Protein AF-A0A257LE49-F1 (afdb_monomer_lite)

Radius of gyration: 15.92 Å; chains: 1; bounding box: 38×37×48 Å

Secondary structure (DSSP, 8-state):
-HHHHHHTT--SSSGGGSSSSS---HHHHHHHHHTT--HHHHHHHHHS--TTTHHHHS----SS---GGGSHHHHHHHHHHHHHH----TTTTTSS-SSSS--HHHHHHHHTTS-SS--EEEETTEEEEEEPPP--S-GGG----TTS-HHHHHHHHHHHHHSTT-THHHHHHHHHHHHHH-

pLDDT: mean 92.93, std 8.19, range [61.59, 98.62]

Structure (mmCIF, N/CA/C/O backbone):
data_AF-A0A257LE49-F1
#
_entry.id   AF-A0A257LE49-F1
#
loop_
_atom_site.group_PDB
_atom_site.id
_atom_site.type_symbol
_atom_site.label_atom_id
_atom_site.label_alt_id
_atom_site.label_comp_id
_atom_site.label_asym_id
_atom_site.label_entity_id
_atom_site.label_seq_id
_atom_site.pdbx_PDB_ins_code
_atom_site.Cartn_x
_atom_site.Cartn_y
_atom_site.Cartn_z
_atom_site.occupancy
_atom_site.B_iso_or_equiv
_atom_site.auth_seq_id
_atom_site.auth_comp_id
_atom_site.auth_asym_id
_atom_site.auth_atom_id
_atom_site.pdbx_PDB_model_num
ATOM 1 N N . MET A 1 1 ? 8.170 7.136 -17.917 1.00 84.56 1 MET A N 1
ATOM 2 C CA . MET A 1 1 ? 8.178 7.636 -16.523 1.00 84.56 1 MET A CA 1
ATOM 3 C C . MET A 1 1 ? 6.808 8.130 -16.068 1.00 84.56 1 MET A C 1
ATOM 5 O O . MET A 1 1 ? 6.317 7.589 -15.090 1.00 84.56 1 MET A O 1
ATOM 9 N N . THR A 1 2 ? 6.164 9.077 -16.765 1.00 87.75 2 THR A N 1
ATOM 10 C CA . THR A 1 2 ? 4.934 9.767 -16.308 1.00 87.75 2 THR A CA 1
ATOM 11 C C . THR A 1 2 ? 3.814 8.842 -15.824 1.00 87.75 2 THR A C 1
ATOM 13 O O . THR A 1 2 ? 3.347 9.015 -14.709 1.00 87.75 2 THR A O 1
ATOM 16 N N . PHE A 1 3 ? 3.464 7.796 -16.587 1.00 92.56 3 PHE A N 1
ATOM 17 C CA . PHE A 1 3 ? 2.429 6.827 -16.188 1.00 92.56 3 PHE A CA 1
ATOM 18 C C . PHE A 1 3 ? 2.658 6.241 -14.785 1.00 92.56 3 PHE A C 1
ATOM 20 O O . PHE A 1 3 ? 1.762 6.260 -13.946 1.00 92.56 3 PHE A O 1
ATOM 27 N N . TRP A 1 4 ? 3.869 5.745 -14.519 1.00 94.38 4 TRP A N 1
ATOM 28 C CA . TRP A 1 4 ? 4.210 5.170 -13.218 1.00 94.38 4 TRP A CA 1
ATOM 29 C C . TRP A 1 4 ? 4.337 6.233 -12.136 1.00 94.38 4 TRP A C 1
ATOM 31 O O . TRP A 1 4 ? 3.965 5.982 -10.997 1.00 94.38 4 TRP A O 1
ATOM 41 N N . ASN A 1 5 ? 4.828 7.420 -12.488 1.00 92.50 5 ASN A N 1
ATOM 42 C CA . ASN A 1 5 ? 4.948 8.525 -11.550 1.00 92.50 5 ASN A CA 1
ATOM 43 C C . ASN A 1 5 ? 3.578 8.924 -10.981 1.00 92.50 5 ASN A C 1
ATOM 45 O O . ASN A 1 5 ? 3.419 9.025 -9.766 1.00 92.50 5 ASN A O 1
ATOM 49 N N . ASP A 1 6 ? 2.582 9.054 -11.858 1.00 90.81 6 ASP A N 1
ATOM 50 C CA . ASP A 1 6 ? 1.208 9.389 -11.484 1.00 90.81 6 ASP A CA 1
ATOM 51 C C . ASP A 1 6 ? 0.553 8.239 -10.710 1.00 90.81 6 ASP A C 1
ATOM 53 O O . ASP A 1 6 ? -0.016 8.445 -9.636 1.00 90.81 6 ASP A O 1
ATOM 57 N N . LEU A 1 7 ? 0.678 7.006 -11.217 1.00 93.81 7 LEU A N 1
ATOM 58 C CA . LEU A 1 7 ? 0.061 5.827 -10.609 1.00 93.81 7 LEU A CA 1
ATOM 59 C C . LEU A 1 7 ? 0.598 5.549 -9.197 1.00 93.81 7 LEU A C 1
ATOM 61 O O . LEU A 1 7 ? -0.179 5.235 -8.299 1.00 93.81 7 LEU A O 1
ATOM 65 N N . LEU A 1 8 ? 1.908 5.699 -8.984 1.00 93.50 8 LEU A N 1
ATOM 66 C CA . LEU A 1 8 ? 2.554 5.519 -7.679 1.00 93.50 8 LEU A CA 1
ATOM 67 C C . LEU A 1 8 ? 2.448 6.764 -6.789 1.00 93.50 8 LEU A C 1
ATOM 69 O O . LEU A 1 8 ? 2.993 6.787 -5.683 1.00 93.50 8 LEU A O 1
ATOM 73 N N . ARG A 1 9 ? 1.743 7.806 -7.255 1.00 87.56 9 ARG A N 1
ATOM 74 C CA . ARG A 1 9 ? 1.583 9.091 -6.563 1.00 87.56 9 ARG A CA 1
ATOM 75 C C . ARG A 1 9 ? 2.941 9.687 -6.168 1.00 87.56 9 ARG A C 1
ATOM 77 O O . ARG A 1 9 ? 3.050 10.259 -5.083 1.00 87.56 9 ARG A O 1
ATOM 84 N N . ASN A 1 10 ? 3.969 9.474 -6.991 1.00 88.94 10 ASN A N 1
ATOM 85 C CA . ASN A 1 10 ? 5.344 9.899 -6.750 1.00 88.94 10 ASN A CA 1
ATOM 86 C C . ASN A 1 10 ? 5.495 11.379 -7.118 1.00 88.94 10 ASN A C 1
ATOM 88 O O . ASN A 1 10 ? 5.959 11.733 -8.201 1.00 88.94 10 ASN A O 1
ATOM 92 N N . ASP A 1 11 ? 5.046 12.249 -6.221 1.00 75.94 11 ASP A N 1
ATOM 93 C CA . ASP A 1 11 ? 5.275 13.685 -6.339 1.00 75.94 11 ASP A CA 1
ATOM 94 C C . ASP A 1 11 ? 6.699 14.041 -5.854 1.00 75.94 11 ASP A C 1
ATOM 96 O O . ASP A 1 11 ? 7.428 13.216 -5.295 1.00 75.94 11 ASP A O 1
ATOM 100 N N . TYR A 1 12 ? 7.113 15.278 -6.089 1.00 67.31 12 TYR A N 1
ATOM 101 C CA . TYR A 1 12 ? 8.380 15.853 -5.638 1.00 67.31 12 TYR A CA 1
ATOM 102 C C . TYR A 1 12 ? 8.171 17.105 -4.773 1.00 67.31 12 TYR A C 1
ATOM 104 O O . TYR A 1 12 ? 9.141 17.655 -4.252 1.00 67.31 12 TYR A O 1
ATOM 112 N N . LYS A 1 13 ? 6.921 17.562 -4.600 1.00 64.81 13 LYS A N 1
ATOM 113 C CA . LYS A 1 13 ? 6.558 18.635 -3.665 1.00 64.81 13 LYS A CA 1
ATOM 114 C C . LYS A 1 13 ? 5.239 18.326 -2.955 1.00 64.81 13 LYS A C 1
ATOM 116 O O . LYS A 1 13 ? 4.398 17.602 -3.469 1.00 64.81 13 LYS A O 1
ATOM 121 N N . GLY A 1 14 ? 5.025 18.933 -1.791 1.00 66.56 14 GLY A N 1
ATOM 122 C CA . GLY A 1 14 ? 3.765 18.834 -1.047 1.00 66.56 14 GLY A CA 1
ATOM 123 C C . GLY A 1 14 ? 3.976 18.535 0.431 1.00 66.56 14 GLY A C 1
ATOM 124 O O . GLY A 1 14 ? 5.099 18.315 0.877 1.00 66.56 14 GLY A O 1
ATOM 125 N N . THR A 1 15 ? 2.883 18.523 1.194 1.00 64.00 15 THR A N 1
ATOM 126 C CA . THR A 1 15 ? 2.909 18.379 2.660 1.00 64.00 15 THR A CA 1
ATOM 127 C C . THR A 1 15 ? 3.614 17.108 3.129 1.00 64.00 15 THR A C 1
ATOM 129 O O . THR A 1 15 ? 4.314 17.154 4.133 1.00 64.00 15 THR A O 1
ATOM 132 N N . GLY A 1 16 ? 3.516 16.018 2.361 1.00 61.59 16 GLY A N 1
ATOM 133 C CA . GLY A 1 16 ? 4.166 14.736 2.654 1.00 61.59 16 GLY A CA 1
ATOM 134 C C . GLY A 1 16 ? 5.690 14.703 2.596 1.00 61.59 16 GLY A C 1
ATOM 135 O O . GLY A 1 16 ? 6.267 13.713 3.019 1.00 61.59 16 GLY A O 1
ATOM 136 N N . TYR A 1 17 ? 6.338 15.743 2.066 1.00 64.62 17 TYR A N 1
ATOM 137 C CA . TYR A 1 17 ? 7.795 15.784 1.881 1.00 64.62 17 TYR A CA 1
ATOM 138 C C . TYR A 1 17 ? 8.490 16.727 2.877 1.00 64.62 17 TYR A C 1
ATOM 140 O O . TYR A 1 17 ? 9.711 16.849 2.865 1.00 64.62 17 TYR A O 1
ATOM 148 N N . ILE A 1 18 ? 7.719 17.415 3.729 1.00 62.34 18 ILE A N 1
ATOM 149 C CA . ILE A 1 18 ? 8.217 18.430 4.677 1.00 62.34 18 ILE A CA 1
ATOM 150 C C . ILE A 1 18 ? 8.690 17.787 5.988 1.00 62.34 18 ILE A C 1
ATOM 152 O O . ILE A 1 18 ? 9.554 18.321 6.678 1.00 62.34 18 ILE A O 1
ATOM 156 N N . ASP A 1 19 ? 8.097 16.655 6.350 1.00 66.38 19 ASP A N 1
ATOM 157 C CA . ASP A 1 19 ? 8.322 15.921 7.599 1.00 66.38 19 ASP A CA 1
ATOM 158 C C . ASP A 1 19 ? 9.365 14.794 7.463 1.00 66.38 19 ASP A C 1
ATOM 160 O O . ASP A 1 19 ? 9.737 14.180 8.459 1.00 66.38 19 ASP A O 1
ATOM 164 N N . GLY A 1 20 ? 9.846 14.524 6.243 1.00 66.38 20 GLY A N 1
ATOM 165 C CA . GLY A 1 20 ? 10.741 13.403 5.943 1.00 66.38 20 GLY A CA 1
ATOM 166 C C . GLY A 1 20 ? 10.062 12.026 5.945 1.00 66.38 20 GLY A C 1
ATOM 167 O O . GLY A 1 20 ? 10.752 11.024 5.762 1.00 66.38 20 GLY A O 1
ATOM 168 N N . GLY A 1 21 ? 8.737 11.969 6.124 1.00 67.44 21 GLY A N 1
ATOM 169 C CA . GLY A 1 21 ? 7.940 10.746 6.124 1.00 67.44 21 GLY A CA 1
ATOM 170 C C . GLY A 1 21 ? 7.819 10.136 4.734 1.00 67.44 21 GLY A C 1
ATOM 171 O O . GLY A 1 21 ? 8.131 8.959 4.541 1.00 67.44 21 GLY A O 1
ATOM 172 N N . ARG A 1 22 ? 7.446 10.948 3.736 1.00 76.94 22 ARG A N 1
ATOM 173 C CA . ARG A 1 22 ? 7.422 10.521 2.335 1.00 76.94 22 ARG A CA 1
ATOM 174 C C . ARG A 1 22 ? 8.648 11.030 1.587 1.00 76.94 22 ARG A C 1
ATOM 176 O O . ARG A 1 22 ? 8.989 12.209 1.638 1.00 76.94 22 ARG A O 1
ATOM 183 N N . LYS A 1 23 ? 9.291 10.131 0.842 1.00 84.56 23 LYS A N 1
ATOM 184 C CA . LYS A 1 23 ? 10.449 10.432 -0.011 1.00 84.56 23 LYS A CA 1
ATOM 185 C C . LYS A 1 23 ? 10.105 10.188 -1.479 1.00 84.56 23 LYS A C 1
ATOM 187 O O . LYS A 1 23 ? 9.332 9.276 -1.771 1.00 84.56 23 LYS A O 1
ATOM 192 N N . PRO A 1 24 ? 10.647 10.974 -2.420 1.00 89.19 24 PRO A N 1
ATOM 193 C CA . PRO A 1 24 ? 10.476 10.671 -3.831 1.00 89.19 24 PRO A CA 1
ATOM 194 C C . PRO A 1 24 ? 11.209 9.367 -4.162 1.00 89.19 24 PRO A C 1
ATOM 196 O O . PRO A 1 24 ? 12.370 9.191 -3.803 1.00 89.19 24 PRO A O 1
ATOM 199 N N . ILE A 1 25 ? 10.549 8.476 -4.897 1.00 92.69 25 ILE A N 1
ATOM 200 C CA . ILE A 1 25 ? 11.126 7.214 -5.386 1.00 92.69 25 ILE A CA 1
ATOM 201 C C . ILE A 1 25 ? 11.649 7.350 -6.822 1.00 92.69 25 ILE A C 1
ATOM 203 O O . ILE A 1 25 ? 11.849 6.357 -7.513 1.00 92.69 25 ILE A O 1
ATOM 207 N N . THR A 1 26 ? 11.847 8.578 -7.313 1.00 94.00 26 THR A N 1
ATOM 208 C CA . THR A 1 26 ? 12.159 8.866 -8.724 1.00 94.00 26 THR A CA 1
ATOM 209 C C . THR A 1 26 ? 13.422 8.157 -9.207 1.00 94.00 26 THR A C 1
ATOM 211 O O . THR A 1 26 ? 13.406 7.570 -10.288 1.00 94.00 26 THR A O 1
ATOM 214 N N . SER A 1 27 ? 14.496 8.170 -8.410 1.00 94.38 27 SER A N 1
ATOM 215 C CA . SER A 1 27 ? 15.760 7.506 -8.761 1.00 94.38 27 SER A CA 1
ATOM 216 C C . SER A 1 27 ? 15.603 5.988 -8.840 1.00 94.38 27 SER A C 1
ATOM 218 O O . SER A 1 27 ? 16.073 5.366 -9.798 1.00 94.38 27 SER A O 1
ATOM 220 N N . TRP A 1 28 ? 14.886 5.400 -7.876 1.00 96.19 28 TRP A N 1
ATOM 221 C CA . TRP A 1 28 ? 14.546 3.979 -7.889 1.00 96.19 28 TRP A CA 1
ATOM 222 C C . TRP A 1 28 ? 13.680 3.635 -9.105 1.00 96.19 28 TRP A C 1
ATOM 224 O O . TRP A 1 28 ? 14.028 2.741 -9.873 1.00 96.19 28 TRP A O 1
ATOM 234 N N . LEU A 1 29 ? 12.608 4.395 -9.347 1.00 96.88 29 LEU A N 1
ATOM 235 C CA . LEU A 1 29 ? 11.659 4.157 -10.434 1.00 96.88 29 LEU A CA 1
ATOM 236 C C . LEU A 1 29 ? 12.341 4.248 -11.802 1.00 96.88 29 LEU A C 1
ATOM 238 O O . LEU A 1 29 ? 12.135 3.385 -12.654 1.00 96.88 29 LEU A O 1
ATOM 242 N N . TYR A 1 30 ? 13.177 5.267 -12.009 1.00 96.94 30 TYR A N 1
ATOM 243 C CA . TYR A 1 30 ? 13.961 5.405 -13.233 1.00 96.94 30 TYR A CA 1
ATOM 244 C C . TYR A 1 30 ? 14.861 4.187 -13.446 1.00 96.94 30 TYR A C 1
ATOM 246 O O . TYR A 1 30 ? 14.846 3.591 -14.521 1.00 96.94 30 TYR A O 1
ATOM 254 N N . THR A 1 31 ? 15.595 3.778 -12.410 1.00 97.50 31 THR A N 1
ATOM 255 C CA . THR A 1 31 ? 16.513 2.635 -12.475 1.00 97.50 31 THR A CA 1
ATOM 256 C C . THR A 1 31 ? 15.775 1.326 -12.742 1.00 97.50 31 THR A C 1
ATOM 258 O O . THR A 1 31 ? 16.207 0.541 -13.587 1.00 97.50 31 THR A O 1
ATOM 261 N N . ALA A 1 32 ? 14.647 1.096 -12.068 1.00 97.69 32 ALA A N 1
ATOM 262 C CA . ALA A 1 32 ? 13.844 -0.109 -12.225 1.00 97.69 32 ALA A CA 1
ATOM 263 C C . ALA A 1 32 ? 13.289 -0.241 -13.652 1.00 97.69 32 ALA A C 1
ATOM 265 O O . ALA A 1 32 ? 13.342 -1.322 -14.241 1.00 97.69 32 ALA A O 1
ATOM 266 N N . LEU A 1 33 ? 12.824 0.865 -14.241 1.00 97.00 33 LEU A N 1
ATOM 267 C CA . LEU A 1 33 ? 12.345 0.880 -15.623 1.00 97.00 33 LEU A CA 1
ATOM 268 C C . LEU A 1 33 ? 13.488 0.757 -16.635 1.00 97.00 33 LEU A C 1
ATOM 270 O O . LEU A 1 33 ? 13.383 -0.032 -17.568 1.00 97.00 33 LEU A O 1
ATOM 274 N N . ALA A 1 34 ? 14.593 1.484 -16.442 1.00 98.06 34 ALA A N 1
ATOM 275 C CA . ALA A 1 34 ? 15.749 1.436 -17.340 1.00 98.06 34 ALA A CA 1
ATOM 276 C C . ALA A 1 34 ? 16.384 0.038 -17.402 1.00 98.06 34 ALA A C 1
ATOM 278 O O . ALA A 1 34 ? 16.874 -0.377 -18.449 1.00 98.06 34 ALA A O 1
ATOM 279 N N . ARG A 1 35 ? 16.352 -0.703 -16.289 1.00 98.06 35 ARG A N 1
ATOM 280 C CA . ARG A 1 35 ? 16.841 -2.086 -16.204 1.00 98.06 35 ARG A CA 1
ATOM 281 C C . ARG A 1 35 ? 15.790 -3.137 -16.557 1.00 98.06 35 ARG A C 1
ATOM 283 O O . ARG A 1 35 ? 16.099 -4.321 -16.476 1.00 98.06 35 ARG A O 1
ATOM 290 N N . ASN A 1 36 ? 14.575 -2.727 -16.928 1.00 97.38 36 ASN A N 1
ATOM 291 C CA . ASN A 1 36 ? 13.455 -3.620 -17.219 1.00 97.38 36 ASN A CA 1
ATOM 292 C C . ASN A 1 36 ? 13.235 -4.671 -16.113 1.00 97.38 36 ASN A C 1
ATOM 294 O O . ASN A 1 36 ? 13.182 -5.874 -16.372 1.00 97.38 36 ASN A O 1
ATOM 298 N N . VAL A 1 37 ? 13.173 -4.213 -14.858 1.00 98.12 37 VAL A N 1
ATOM 299 C CA . VAL A 1 37 ? 12.940 -5.094 -13.707 1.00 98.12 37 VAL A CA 1
ATOM 300 C C . VAL A 1 37 ? 11.645 -5.890 -13.929 1.00 98.12 37 VAL A C 1
ATOM 302 O O . VAL A 1 37 ? 10.619 -5.283 -14.250 1.00 98.12 37 VAL A O 1
ATOM 305 N N . PRO A 1 38 ? 11.658 -7.227 -13.745 1.00 97.88 38 PRO A N 1
ATOM 306 C CA . PRO A 1 38 ? 10.457 -8.049 -13.852 1.00 97.88 38 PRO A CA 1
ATOM 307 C C . PRO A 1 38 ? 9.314 -7.507 -12.990 1.00 97.88 38 PRO A C 1
ATOM 309 O O . PRO A 1 38 ? 9.536 -7.071 -11.859 1.00 97.88 38 PRO A O 1
ATOM 312 N N . TYR A 1 39 ? 8.090 -7.509 -13.523 1.00 97.25 39 TYR A N 1
ATOM 313 C CA . TYR A 1 39 ? 6.976 -6.789 -12.899 1.00 97.25 39 TYR A CA 1
ATOM 314 C C . TYR A 1 39 ? 6.622 -7.308 -11.496 1.00 97.25 39 T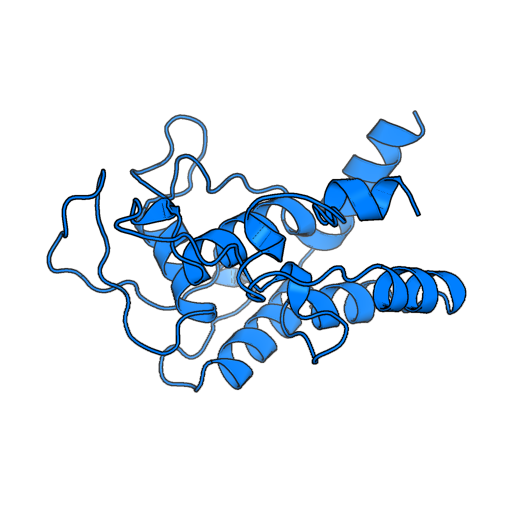YR A C 1
ATOM 316 O O . TYR A 1 39 ? 6.305 -6.519 -10.613 1.00 97.25 39 TYR A O 1
ATOM 324 N N . ASP A 1 40 ? 6.752 -8.612 -11.254 1.00 97.94 40 ASP A N 1
ATOM 325 C CA . ASP A 1 40 ? 6.629 -9.216 -9.924 1.00 97.94 40 ASP A CA 1
ATOM 326 C C . ASP A 1 40 ? 7.642 -8.614 -8.938 1.00 97.94 40 ASP A C 1
ATOM 328 O O . ASP A 1 40 ? 7.276 -8.191 -7.844 1.00 97.94 40 ASP A O 1
ATOM 332 N N . ARG A 1 41 ? 8.909 -8.473 -9.345 1.00 98.06 41 ARG A N 1
ATOM 333 C CA . ARG A 1 41 ? 9.956 -7.864 -8.513 1.00 98.06 41 ARG A CA 1
ATOM 334 C C . ARG A 1 41 ? 9.749 -6.369 -8.323 1.00 98.06 41 ARG A C 1
ATOM 336 O O . ARG A 1 41 ? 9.950 -5.880 -7.215 1.00 98.06 41 ARG A O 1
ATOM 343 N N . PHE A 1 42 ? 9.301 -5.665 -9.360 1.00 98.12 42 PHE A N 1
ATOM 344 C CA . PHE A 1 42 ? 8.938 -4.250 -9.283 1.00 98.12 42 PHE A CA 1
ATOM 345 C C . PHE A 1 42 ? 7.846 -4.011 -8.230 1.00 98.12 42 PHE A C 1
ATOM 347 O O . PHE A 1 42 ? 7.976 -3.132 -7.383 1.00 98.12 42 PHE A O 1
ATOM 354 N N . VAL A 1 43 ? 6.783 -4.820 -8.254 1.00 98.25 43 VAL A N 1
ATOM 355 C CA . VAL A 1 43 ? 5.655 -4.724 -7.318 1.00 98.25 43 VAL A CA 1
ATOM 356 C C . VAL A 1 43 ? 6.071 -5.145 -5.906 1.00 98.25 43 VAL A C 1
ATOM 358 O O . VAL A 1 43 ? 5.762 -4.442 -4.945 1.00 98.25 43 VAL A O 1
ATOM 361 N N . ALA A 1 44 ? 6.827 -6.238 -5.765 1.00 98.31 44 ALA A N 1
ATOM 362 C CA . ALA A 1 44 ? 7.309 -6.709 -4.466 1.00 98.31 44 ALA A CA 1
ATOM 363 C C . ALA A 1 44 ? 8.173 -5.658 -3.748 1.00 98.31 44 ALA A C 1
ATOM 365 O O . ALA A 1 44 ? 7.985 -5.431 -2.555 1.00 98.31 44 ALA A O 1
ATOM 366 N N . GLN A 1 45 ? 9.053 -4.963 -4.480 1.00 97.62 45 GLN A N 1
ATOM 367 C CA . GLN A 1 45 ? 9.885 -3.877 -3.943 1.00 97.62 45 GLN A CA 1
ATOM 368 C C . GLN A 1 45 ? 9.088 -2.636 -3.521 1.00 97.62 45 GLN A C 1
ATOM 370 O O . GLN A 1 45 ? 9.613 -1.810 -2.787 1.00 97.62 45 GLN A O 1
ATOM 375 N N . LEU A 1 46 ? 7.842 -2.481 -3.969 1.00 97.38 46 LEU A N 1
ATOM 376 C CA . LEU A 1 46 ? 6.962 -1.398 -3.526 1.00 97.38 46 LEU A CA 1
ATOM 377 C C . LEU A 1 46 ? 6.117 -1.816 -2.316 1.00 97.38 46 LEU A C 1
ATOM 379 O O . LEU A 1 46 ? 5.847 -0.996 -1.444 1.00 97.38 46 LEU A O 1
ATOM 383 N N . ILE A 1 47 ? 5.719 -3.088 -2.236 1.00 97.75 47 ILE A N 1
ATOM 384 C CA . ILE A 1 47 ? 4.933 -3.633 -1.117 1.00 97.75 47 ILE A CA 1
ATOM 385 C C . ILE A 1 47 ? 5.801 -3.826 0.132 1.00 97.75 47 ILE A C 1
ATOM 387 O O . ILE A 1 47 ? 5.378 -3.451 1.228 1.00 97.75 47 ILE A O 1
ATOM 391 N N . ASN A 1 48 ? 7.005 -4.381 -0.040 1.00 97.19 48 ASN A N 1
ATOM 392 C CA . ASN A 1 48 ? 8.021 -4.546 0.996 1.00 97.19 48 ASN A CA 1
ATOM 393 C C . ASN A 1 48 ? 9.297 -3.778 0.602 1.00 97.19 48 ASN A C 1
ATOM 395 O O . ASN A 1 48 ? 10.242 -4.371 0.072 1.00 97.19 48 ASN A O 1
ATOM 399 N N . PRO A 1 49 ? 9.312 -2.448 0.779 1.00 93.50 49 PRO A N 1
ATOM 400 C CA . PRO A 1 49 ? 10.376 -1.630 0.230 1.00 93.50 49 PRO A CA 1
ATOM 401 C C . PRO A 1 49 ? 11.656 -1.652 1.058 1.00 93.50 49 PRO A C 1
ATOM 403 O O . PRO A 1 49 ? 11.633 -1.643 2.288 1.00 93.50 49 PRO A O 1
ATOM 406 N N . GLY A 1 50 ? 12.782 -1.592 0.345 1.00 91.31 50 GLY A N 1
ATOM 407 C CA . GLY A 1 50 ? 14.035 -1.074 0.890 1.00 91.31 50 GLY A CA 1
ATOM 408 C C . GLY A 1 50 ? 14.067 0.459 0.856 1.00 91.31 50 GLY A C 1
ATOM 409 O O . GLY A 1 50 ? 13.165 1.101 0.314 1.00 91.31 50 GLY A O 1
ATOM 410 N N . ALA A 1 51 ? 15.147 1.047 1.373 1.00 90.25 51 ALA A N 1
ATOM 411 C CA . ALA A 1 51 ? 15.275 2.496 1.570 1.00 90.25 51 ALA A CA 1
ATOM 412 C C . ALA A 1 51 ? 15.026 3.353 0.309 1.00 90.25 51 ALA A C 1
ATOM 414 O O . ALA A 1 51 ? 14.536 4.473 0.411 1.00 90.25 51 ALA A O 1
ATOM 415 N N . GLU A 1 52 ? 15.337 2.850 -0.890 1.00 90.94 52 GLU A N 1
ATOM 416 C CA . GLU A 1 52 ? 15.173 3.616 -2.138 1.00 90.94 52 GLU A CA 1
ATOM 417 C C . GLU A 1 52 ? 13.721 3.664 -2.654 1.00 90.94 52 GLU A C 1
ATOM 419 O O . GLU A 1 52 ? 13.367 4.570 -3.410 1.00 90.94 52 GLU A O 1
ATOM 424 N N . ALA A 1 53 ? 12.880 2.702 -2.254 1.00 92.56 53 ALA A N 1
ATOM 425 C CA . ALA A 1 53 ? 11.490 2.560 -2.706 1.00 92.56 53 ALA A CA 1
ATOM 426 C C . ALA A 1 53 ? 10.462 2.851 -1.595 1.00 92.56 53 ALA A C 1
ATOM 428 O O . ALA A 1 53 ? 9.254 2.850 -1.844 1.00 92.56 53 ALA A O 1
ATOM 429 N N . GLU A 1 54 ? 10.923 3.120 -0.368 1.00 91.06 54 GLU A N 1
ATOM 430 C CA . GLU A 1 54 ? 10.073 3.228 0.825 1.00 91.06 54 GLU A CA 1
ATOM 431 C C . GLU A 1 54 ? 9.015 4.324 0.724 1.00 91.06 54 GLU A C 1
ATOM 433 O O . GLU A 1 54 ? 7.926 4.172 1.262 1.00 91.06 54 GLU A O 1
ATOM 438 N N . GLY A 1 55 ? 9.274 5.381 -0.048 1.00 89.81 55 GLY A N 1
ATOM 439 C CA . GLY A 1 55 ? 8.356 6.506 -0.222 1.00 89.81 55 GLY A CA 1
ATOM 440 C C . GLY A 1 55 ? 7.012 6.183 -0.889 1.00 89.81 55 GLY A C 1
ATOM 441 O O . GLY A 1 55 ? 6.112 7.029 -0.887 1.00 89.81 55 GLY A O 1
ATOM 442 N N . PHE A 1 56 ? 6.850 4.988 -1.466 1.00 92.12 56 PHE A N 1
ATOM 443 C CA . PHE A 1 56 ? 5.546 4.518 -1.936 1.00 92.12 56 PHE A CA 1
ATOM 444 C C . PHE A 1 56 ? 4.673 3.984 -0.795 1.00 92.12 56 PHE A C 1
ATOM 446 O O . PHE A 1 56 ? 3.519 4.391 -0.678 1.00 92.12 56 PHE A O 1
ATOM 453 N N . ALA A 1 57 ? 5.212 3.073 0.022 1.00 89.75 57 ALA A N 1
ATOM 454 C CA . ALA A 1 57 ? 4.474 2.483 1.138 1.00 89.75 57 ALA A CA 1
ATOM 455 C C . ALA A 1 57 ? 4.422 3.423 2.350 1.00 89.75 57 ALA A C 1
ATOM 457 O O . ALA A 1 57 ? 3.453 3.402 3.106 1.00 89.75 57 ALA A O 1
ATOM 458 N N . ASN A 1 58 ? 5.435 4.273 2.523 1.00 86.50 58 ASN A N 1
ATOM 459 C CA . ASN A 1 58 ? 5.444 5.294 3.557 1.00 86.50 58 ASN A CA 1
ATOM 460 C C . ASN A 1 58 ? 4.428 6.382 3.199 1.00 86.50 58 ASN A C 1
ATOM 462 O O . ASN A 1 58 ? 4.506 7.035 2.154 1.00 86.50 58 ASN A O 1
ATOM 466 N N . GLY A 1 59 ? 3.452 6.558 4.085 1.00 76.38 59 GLY A N 1
ATOM 467 C CA . GLY A 1 59 ? 2.463 7.621 3.991 1.00 76.38 59 GLY A CA 1
ATOM 468 C C . GLY A 1 59 ? 3.009 8.987 4.411 1.00 76.38 59 GLY A C 1
ATOM 469 O O . GLY A 1 59 ? 4.161 9.152 4.802 1.00 76.38 59 GLY A O 1
ATOM 470 N N . ILE A 1 60 ? 2.128 9.980 4.357 1.00 81.19 60 ILE A N 1
ATOM 471 C CA . ILE A 1 60 ? 2.350 11.330 4.880 1.00 81.19 60 ILE A CA 1
ATOM 472 C C . ILE A 1 60 ? 2.309 11.297 6.413 1.00 81.19 60 ILE A C 1
ATOM 474 O O . ILE A 1 60 ? 1.354 10.752 6.976 1.00 81.19 60 ILE A O 1
ATOM 478 N N . LEU A 1 61 ? 3.287 11.921 7.081 1.00 83.69 61 LEU A N 1
ATOM 479 C CA . LEU A 1 61 ? 3.308 12.097 8.537 1.00 83.69 61 LEU A CA 1
ATOM 480 C C . LEU A 1 61 ? 2.718 13.460 8.914 1.00 83.69 61 LEU A C 1
ATOM 482 O O . LEU A 1 61 ? 3.401 14.425 9.248 1.00 83.69 61 LEU A O 1
ATOM 486 N N . TRP A 1 62 ? 1.394 13.538 8.877 1.00 79.62 62 TRP A N 1
ATOM 487 C CA . TRP A 1 62 ? 0.678 14.763 9.203 1.00 79.62 62 TRP A CA 1
ATOM 488 C C . TRP A 1 62 ? 1.019 15.316 10.596 1.00 79.62 62 TRP A C 1
ATOM 490 O O . TRP A 1 62 ? 1.153 14.577 11.571 1.00 79.62 62 TRP A O 1
ATOM 500 N N . ARG A 1 63 ? 1.105 16.648 10.698 1.00 75.81 63 ARG A N 1
ATOM 501 C CA . ARG A 1 63 ? 1.262 17.350 11.978 1.00 75.81 63 ARG A CA 1
ATOM 502 C C . ARG A 1 63 ? -0.101 17.541 12.642 1.00 75.81 63 ARG A C 1
ATOM 504 O O . ARG A 1 63 ? -1.031 18.014 11.994 1.00 75.81 63 ARG A O 1
ATOM 511 N N . GLY A 1 64 ? -0.177 17.275 13.944 1.00 79.50 64 GLY A N 1
ATOM 512 C CA . GLY A 1 64 ? -1.400 17.436 14.733 1.00 79.50 64 GLY A CA 1
ATOM 513 C C . GLY A 1 64 ? -2.314 16.210 14.690 1.00 79.50 64 GLY A C 1
ATOM 514 O O . GLY A 1 64 ? -1.911 15.135 14.252 1.00 79.50 64 GLY A O 1
ATOM 515 N N . ALA A 1 65 ? -3.539 16.367 15.191 1.00 80.88 65 ALA A N 1
ATOM 516 C CA . ALA A 1 65 ? -4.528 15.297 15.172 1.00 80.88 65 ALA A CA 1
ATOM 517 C C . ALA A 1 65 ? -4.981 15.021 13.733 1.00 80.88 65 ALA A C 1
ATOM 519 O O . ALA A 1 65 ? -5.357 15.943 13.008 1.00 80.88 65 ALA A O 1
ATOM 520 N N . VAL A 1 66 ? -4.966 13.749 13.338 1.00 87.25 66 VAL A N 1
ATOM 521 C CA . VAL A 1 66 ? -5.479 13.298 12.044 1.00 87.25 66 VAL A CA 1
ATOM 522 C C . VAL A 1 66 ? -6.545 12.239 12.202 1.00 87.25 66 VAL A C 1
ATOM 524 O O . VAL A 1 66 ? -6.542 11.477 13.166 1.00 87.25 66 VAL A O 1
ATOM 527 N N . ASN A 1 67 ? -7.435 12.198 11.215 1.00 90.12 67 ASN A N 1
ATOM 528 C CA . ASN A 1 67 ? -8.447 11.163 11.082 1.00 90.12 67 ASN A CA 1
ATOM 529 C C . ASN A 1 67 ? -7.781 9.778 10.987 1.00 90.12 67 ASN A C 1
ATOM 531 O O . ASN A 1 67 ? -6.712 9.626 10.384 1.00 90.12 67 ASN A O 1
ATOM 535 N N . ALA A 1 68 ? -8.427 8.761 11.549 1.00 92.94 68 ALA A N 1
ATOM 536 C CA . ALA A 1 68 ? -7.926 7.393 11.591 1.00 92.94 68 ALA A CA 1
ATOM 537 C C . ALA A 1 68 ? -7.679 6.801 10.188 1.00 92.94 68 ALA A C 1
ATOM 539 O O . ALA A 1 68 ? -6.773 5.993 10.008 1.00 92.94 68 ALA A O 1
ATOM 540 N N . SER A 1 69 ? -8.399 7.265 9.163 1.00 92.38 69 SER A N 1
ATOM 541 C CA . SER A 1 69 ? -8.179 6.892 7.759 1.00 92.38 69 SER A CA 1
ATOM 542 C C . SER A 1 69 ? -6.896 7.462 7.145 1.00 92.38 69 SER A C 1
ATOM 544 O O . SER A 1 69 ? -6.473 7.032 6.071 1.00 92.38 69 SER A O 1
ATOM 546 N N . MET A 1 70 ? -6.273 8.438 7.810 1.00 92.00 70 MET A N 1
ATOM 547 C CA . MET A 1 70 ? -5.074 9.135 7.347 1.00 92.00 70 MET A CA 1
ATOM 548 C C . MET A 1 70 ? -3.815 8.708 8.098 1.00 92.00 70 MET A C 1
ATOM 550 O O . MET A 1 70 ? -2.753 9.281 7.867 1.00 92.00 70 MET A O 1
ATOM 554 N N . VAL A 1 71 ? -3.875 7.708 8.977 1.00 92.94 71 VAL A N 1
ATOM 555 C CA . VAL A 1 71 ? -2.660 7.176 9.611 1.00 92.94 71 VAL A CA 1
ATOM 556 C C . VAL A 1 71 ? -1.797 6.430 8.581 1.00 92.94 71 VAL A C 1
ATOM 558 O O . VAL A 1 71 ? -2.347 5.823 7.655 1.00 92.94 71 VAL A O 1
ATOM 561 N N . PRO A 1 72 ? -0.455 6.435 8.699 1.00 93.25 72 PRO A N 1
ATOM 562 C CA . PRO A 1 72 ? 0.423 5.881 7.664 1.00 93.25 72 PRO A CA 1
ATOM 563 C C . PRO A 1 72 ? 0.124 4.426 7.258 1.00 93.25 72 PRO A C 1
ATOM 565 O O . PRO A 1 72 ? 0.073 4.171 6.054 1.00 93.25 72 PRO A O 1
ATOM 568 N N . PRO A 1 73 ? -0.178 3.487 8.182 1.00 95.69 73 PRO A N 1
ATOM 569 C CA . PRO A 1 73 ? -0.552 2.125 7.793 1.00 95.69 73 PRO A CA 1
ATOM 570 C C . PRO A 1 73 ? -1.807 2.061 6.905 1.00 95.69 73 PRO A C 1
ATOM 572 O O . PRO A 1 73 ? -1.864 1.274 5.960 1.00 95.69 73 PRO A O 1
ATOM 575 N N . MET A 1 74 ? -2.798 2.927 7.154 1.00 97.19 74 MET A N 1
ATOM 576 C CA . MET A 1 74 ? -4.011 3.000 6.332 1.00 97.19 74 MET A CA 1
ATOM 577 C C . MET A 1 74 ? -3.721 3.594 4.951 1.00 97.19 74 MET A C 1
ATOM 579 O O . MET A 1 74 ? -4.208 3.087 3.940 1.00 97.19 74 MET A O 1
ATOM 583 N N . GLN A 1 75 ? -2.875 4.626 4.885 1.00 94.94 75 GLN A N 1
ATOM 584 C CA . GLN A 1 75 ? -2.435 5.204 3.612 1.00 94.94 75 GLN A CA 1
ATOM 585 C C . GLN A 1 75 ? -1.705 4.168 2.736 1.00 94.94 75 GLN A C 1
ATOM 587 O O . GLN A 1 75 ? -1.922 4.126 1.519 1.00 94.94 75 GLN A O 1
ATOM 592 N N . ALA A 1 76 ? -0.873 3.315 3.346 1.00 95.81 76 ALA A N 1
ATOM 593 C CA . ALA A 1 76 ? -0.184 2.221 2.664 1.00 95.81 76 ALA A CA 1
ATOM 594 C C . ALA A 1 76 ? -1.184 1.205 2.091 1.00 95.81 76 ALA A C 1
ATOM 596 O O . ALA A 1 76 ? -1.145 0.904 0.896 1.00 95.81 76 ALA A O 1
ATOM 597 N N . ALA A 1 77 ? -2.139 0.750 2.910 1.00 97.81 77 ALA A N 1
ATOM 598 C CA . ALA A 1 77 ? -3.188 -0.179 2.492 1.00 97.81 77 ALA A CA 1
ATOM 599 C C . ALA A 1 77 ? -4.023 0.361 1.324 1.00 97.81 77 ALA A C 1
ATOM 601 O O . ALA A 1 77 ? -4.214 -0.338 0.327 1.00 97.81 77 ALA A O 1
ATOM 602 N N . GLN A 1 78 ? -4.467 1.620 1.405 1.00 96.81 78 GLN A N 1
ATOM 603 C CA . GLN A 1 78 ? -5.190 2.287 0.319 1.00 96.81 78 GLN A CA 1
ATOM 604 C C . GLN A 1 78 ? -4.361 2.321 -0.973 1.00 96.81 78 GLN A C 1
ATOM 606 O O . GLN A 1 78 ? -4.881 2.016 -2.046 1.00 96.81 78 GLN A O 1
ATOM 611 N N . SER A 1 79 ? -3.073 2.663 -0.878 1.00 95.56 79 SER A N 1
ATOM 612 C CA . SER A 1 79 ? -2.193 2.801 -2.044 1.00 95.56 79 SER A CA 1
ATOM 613 C C . SER A 1 79 ? -1.911 1.453 -2.708 1.00 95.56 79 SER A C 1
ATOM 615 O O . SER A 1 79 ? -2.067 1.322 -3.921 1.00 95.56 79 SER A O 1
ATOM 617 N N . VAL A 1 80 ? -1.577 0.426 -1.926 1.00 97.38 80 VAL A N 1
ATOM 618 C CA . VAL A 1 80 ? -1.333 -0.937 -2.423 1.00 97.38 80 VAL A CA 1
ATOM 619 C C . VAL A 1 80 ? -2.586 -1.517 -3.073 1.00 97.38 80 VAL A C 1
ATOM 621 O O . VAL A 1 80 ? -2.522 -2.008 -4.203 1.00 97.38 80 VAL A O 1
ATOM 624 N N . ALA A 1 81 ? -3.737 -1.412 -2.402 1.00 97.38 81 ALA A N 1
ATOM 625 C CA . ALA A 1 81 ? -5.004 -1.913 -2.920 1.00 97.38 81 ALA A CA 1
ATOM 626 C C . ALA A 1 81 ? -5.399 -1.214 -4.230 1.00 97.38 81 ALA A C 1
ATOM 628 O O . ALA A 1 81 ? -5.746 -1.873 -5.214 1.00 97.38 81 ALA A O 1
ATOM 629 N N . GLN A 1 82 ? -5.272 0.113 -4.287 1.00 95.88 82 GLN A N 1
ATOM 630 C CA . GLN A 1 82 ? -5.651 0.880 -5.468 1.00 95.88 82 GLN A CA 1
ATOM 631 C C . GLN A 1 82 ? -4.729 0.597 -6.654 1.00 95.88 82 GLN A C 1
ATOM 633 O O . GLN A 1 82 ? -5.205 0.373 -7.772 1.00 95.88 82 GLN A O 1
ATOM 638 N N . VAL A 1 83 ? -3.416 0.606 -6.431 1.00 96.56 83 VAL A N 1
ATOM 639 C CA . VAL A 1 83 ? -2.435 0.488 -7.512 1.00 96.56 83 VAL A CA 1
ATOM 640 C C . VAL A 1 83 ? -2.393 -0.931 -8.068 1.00 96.56 83 VAL A C 1
ATOM 642 O O . VAL A 1 83 ? -2.498 -1.101 -9.284 1.00 96.56 83 VAL A O 1
ATOM 645 N N . PHE A 1 84 ? -2.281 -1.938 -7.200 1.00 97.50 84 PHE A N 1
ATOM 646 C CA . PHE A 1 84 ? -1.961 -3.306 -7.619 1.00 97.50 84 PHE A CA 1
ATOM 647 C C . PHE A 1 84 ? -3.169 -4.235 -7.717 1.00 97.50 84 PHE A C 1
ATOM 649 O O . PHE A 1 84 ? -3.092 -5.251 -8.406 1.00 97.50 84 PHE A O 1
ATOM 656 N N . LEU A 1 85 ? -4.287 -3.897 -7.069 1.00 96.12 85 LEU A N 1
ATOM 657 C CA . LEU A 1 85 ? -5.495 -4.734 -7.059 1.00 96.12 85 LEU A CA 1
ATOM 658 C C . LEU A 1 85 ? -6.701 -4.056 -7.719 1.00 96.12 85 LEU A C 1
ATOM 660 O O . LEU A 1 85 ? -7.729 -4.704 -7.898 1.00 96.12 85 LEU A O 1
ATOM 664 N N . GLY A 1 86 ? -6.596 -2.765 -8.056 1.00 95.44 86 GLY A N 1
ATOM 665 C CA . GLY A 1 86 ? -7.714 -1.989 -8.596 1.00 95.44 86 GLY A CA 1
ATOM 666 C C . GLY A 1 86 ? -8.830 -1.746 -7.575 1.00 95.44 86 GLY A C 1
ATOM 667 O O . GLY A 1 86 ? -9.957 -1.459 -7.963 1.00 95.44 86 GLY A O 1
ATOM 668 N N . VAL A 1 87 ? -8.526 -1.864 -6.280 1.00 96.38 87 VAL A N 1
ATOM 669 C CA . VAL A 1 87 ? -9.498 -1.791 -5.186 1.00 96.38 87 VAL A CA 1
ATOM 670 C C . VAL A 1 87 ? -9.469 -0.418 -4.524 1.00 96.38 87 VAL A C 1
ATOM 672 O O . VAL A 1 87 ? -8.413 0.071 -4.129 1.00 96.38 87 VAL A O 1
ATOM 675 N N . ASN A 1 88 ? -10.639 0.197 -4.349 1.00 95.25 88 ASN A N 1
ATOM 676 C CA . ASN A 1 88 ? -10.768 1.457 -3.625 1.00 95.25 88 ASN A CA 1
ATOM 677 C C . ASN A 1 88 ? -11.174 1.212 -2.163 1.00 95.25 88 ASN A C 1
ATOM 679 O O . ASN A 1 88 ? -12.339 0.924 -1.888 1.00 95.25 88 ASN A O 1
ATOM 683 N N . LEU A 1 89 ? -10.219 1.383 -1.243 1.00 97.25 89 LEU A N 1
ATOM 684 C CA . LEU A 1 89 ? -10.437 1.292 0.208 1.00 97.25 89 LEU A CA 1
ATOM 685 C C . LEU A 1 89 ? -10.716 2.646 0.880 1.00 97.25 89 LEU A C 1
ATOM 687 O O . LEU A 1 89 ? -10.791 2.716 2.100 1.00 97.25 89 LEU A O 1
ATOM 691 N N . LYS A 1 90 ? -10.852 3.742 0.126 1.00 94.06 90 LYS A N 1
ATOM 692 C CA . LYS A 1 90 ? -10.976 5.086 0.713 1.00 94.06 90 LYS A CA 1
ATOM 693 C C . LYS A 1 90 ? -12.286 5.286 1.481 1.00 94.06 90 LYS A C 1
ATOM 695 O O . LYS A 1 90 ? -12.286 5.938 2.517 1.00 94.06 90 LYS A O 1
ATOM 700 N N . CYS A 1 91 ? -13.394 4.727 0.995 1.00 95.19 91 CYS A N 1
ATOM 701 C CA . CYS A 1 91 ? -14.645 4.695 1.761 1.00 95.19 91 CYS A CA 1
ATOM 702 C C . CYS A 1 91 ? -14.507 3.730 2.947 1.00 95.19 91 CYS A C 1
ATOM 704 O O . CYS A 1 91 ? -14.711 4.127 4.092 1.00 95.19 91 CYS A O 1
ATOM 706 N N . ALA A 1 92 ? -14.024 2.516 2.646 1.00 97.75 92 ALA A N 1
ATOM 707 C CA . ALA A 1 92 ? -13.775 1.442 3.604 1.00 97.75 92 ALA A CA 1
ATOM 708 C C . ALA A 1 92 ? -12.868 1.854 4.781 1.00 97.75 92 ALA A C 1
ATOM 710 O O . ALA A 1 92 ? -12.914 1.238 5.826 1.00 97.75 92 ALA A O 1
ATOM 711 N N . SER A 1 93 ? -12.036 2.891 4.669 1.00 97.06 93 SER A N 1
ATOM 712 C CA . SER A 1 93 ? -11.160 3.318 5.768 1.00 97.06 93 SER A CA 1
ATOM 713 C C . SER A 1 93 ? -11.841 4.122 6.883 1.00 97.06 93 SER A C 1
ATOM 715 O O . SER A 1 93 ? -11.190 4.387 7.889 1.00 97.06 93 SER A O 1
ATOM 717 N N . CYS A 1 94 ? -13.109 4.519 6.717 1.00 97.12 94 CYS A N 1
ATOM 718 C CA . CYS A 1 94 ? -13.895 5.205 7.756 1.00 97.12 94 CYS A CA 1
ATOM 719 C C . CYS A 1 94 ? -15.146 4.418 8.168 1.00 97.12 94 CYS A C 1
ATOM 721 O O . CYS A 1 94 ? -15.551 4.485 9.322 1.00 97.12 94 CYS A O 1
ATOM 723 N N . HIS A 1 95 ? -15.771 3.717 7.225 1.00 97.38 95 HIS A N 1
ATOM 724 C CA . HIS A 1 95 ? -16.985 2.917 7.400 1.00 97.38 95 HIS A CA 1
ATOM 725 C C . HIS A 1 95 ? -17.027 1.848 6.297 1.00 97.38 95 HIS A C 1
ATOM 727 O O . HIS A 1 95 ? -16.261 1.942 5.343 1.00 97.38 95 HIS A O 1
ATOM 733 N N . ASP A 1 96 ? -17.932 0.870 6.360 1.00 98.00 96 ASP A N 1
ATOM 734 C CA . ASP A 1 96 ? -18.109 -0.094 5.260 1.00 98.00 96 ASP A CA 1
ATOM 735 C C . ASP A 1 96 ? -18.448 0.618 3.944 1.00 98.00 96 ASP A C 1
ATOM 737 O O . ASP A 1 96 ? -19.228 1.570 3.916 1.00 98.00 96 ASP A O 1
ATOM 741 N N . SER A 1 97 ? -17.846 0.195 2.837 1.00 97.25 97 SER A N 1
ATOM 742 C CA . SER A 1 97 ? -17.993 0.902 1.568 1.00 97.25 97 SER A CA 1
ATOM 743 C C . SER A 1 97 ? -19.440 0.924 1.062 1.00 97.25 97 SER A C 1
ATOM 745 O O . SER A 1 97 ? -20.136 -0.085 1.059 1.00 97.25 97 SER A O 1
ATOM 747 N N . PHE A 1 98 ? -19.881 2.079 0.556 1.00 95.00 98 PHE A N 1
ATOM 748 C CA . PHE A 1 98 ? -21.214 2.234 -0.046 1.00 95.00 98 PHE A CA 1
ATOM 749 C C . PHE A 1 98 ? -21.281 1.807 -1.519 1.00 95.00 98 PHE A C 1
ATOM 751 O O . PHE A 1 98 ? -22.360 1.783 -2.102 1.00 95.00 98 PHE A O 1
ATOM 758 N N . ILE A 1 99 ? -20.130 1.551 -2.148 1.00 94.56 99 ILE A N 1
ATOM 759 C CA . ILE A 1 99 ? -20.019 1.369 -3.607 1.00 94.56 99 ILE A CA 1
ATOM 760 C C . ILE A 1 99 ? -19.321 0.067 -4.010 1.00 94.56 99 ILE A C 1
ATOM 762 O O . ILE A 1 99 ? -19.177 -0.204 -5.199 1.00 94.56 99 ILE A O 1
ATOM 766 N N . ASN A 1 100 ? -18.832 -0.705 -3.040 1.00 94.31 100 ASN A N 1
ATOM 767 C CA . ASN A 1 100 ? -18.215 -2.011 -3.250 1.00 94.31 100 ASN A CA 1
ATOM 768 C C . ASN A 1 100 ? -18.323 -2.856 -1.971 1.00 94.31 100 ASN A C 1
ATOM 770 O O . ASN A 1 100 ? -18.800 -2.383 -0.945 1.00 94.31 100 ASN A O 1
ATOM 774 N N . GLU A 1 101 ? -17.887 -4.106 -2.046 1.00 95.81 101 GLU A N 1
ATOM 775 C CA . GLU A 1 101 ? -18.016 -5.118 -0.998 1.00 95.81 101 GLU A CA 1
ATOM 776 C C . GLU A 1 101 ? -17.060 -4.950 0.198 1.00 95.81 101 GLU A C 1
ATOM 778 O O . GLU A 1 101 ? -17.168 -5.696 1.170 1.00 95.81 101 GLU A O 1
ATOM 783 N N . TYR A 1 102 ? -16.107 -4.013 0.142 1.00 97.88 102 TYR A N 1
ATOM 784 C CA . TYR A 1 102 ? -15.053 -3.915 1.153 1.00 97.88 102 TYR A CA 1
ATOM 785 C C . TYR A 1 102 ? -15.534 -3.225 2.427 1.00 97.88 102 TYR A C 1
ATOM 787 O O . TYR A 1 102 ? -16.072 -2.114 2.410 1.00 97.88 102 TYR A O 1
ATOM 795 N N . THR A 1 103 ? -15.256 -3.872 3.552 1.00 98.00 103 THR A N 1
ATOM 796 C CA . THR A 1 103 ? -15.647 -3.428 4.890 1.00 98.00 103 THR A CA 1
ATOM 797 C C . THR A 1 103 ? -14.560 -2.595 5.566 1.00 98.00 103 THR A C 1
ATOM 799 O O . THR A 1 103 ? -13.379 -2.643 5.204 1.00 98.00 103 THR A O 1
ATOM 802 N N . LEU A 1 104 ? -14.937 -1.906 6.641 1.00 98.19 104 LEU A N 1
ATOM 803 C CA . LEU A 1 104 ? -14.022 -1.258 7.571 1.00 98.19 104 LEU A CA 1
ATOM 804 C C . LEU A 1 104 ? -12.968 -2.234 8.093 1.00 98.19 104 LEU A C 1
ATOM 806 O O . LEU A 1 104 ? -11.775 -1.934 8.123 1.00 98.19 104 LEU A O 1
ATOM 810 N N . LYS A 1 105 ? -13.385 -3.461 8.409 1.00 98.00 105 LYS A N 1
ATOM 811 C CA . LYS A 1 105 ? -12.478 -4.529 8.844 1.00 98.00 105 LYS A CA 1
ATOM 812 C C . LYS A 1 105 ? -11.496 -4.949 7.750 1.00 98.00 105 LYS A C 1
ATOM 814 O O . LYS A 1 105 ? -10.393 -5.374 8.081 1.00 98.00 105 LYS A O 1
ATOM 819 N N . ASP A 1 106 ? -11.866 -4.868 6.471 1.00 98.12 106 ASP A N 1
ATOM 820 C CA . ASP A 1 106 ? -10.953 -5.151 5.354 1.00 98.12 106 ASP A CA 1
ATOM 821 C C . ASP A 1 106 ? -9.863 -4.092 5.231 1.00 98.12 106 ASP A C 1
ATOM 823 O O . ASP A 1 106 ? -8.681 -4.434 5.155 1.00 98.12 106 ASP A O 1
ATOM 827 N N . ALA A 1 107 ? -10.249 -2.815 5.285 1.00 98.38 107 ALA A N 1
ATOM 828 C CA . ALA A 1 107 ? -9.303 -1.708 5.229 1.00 98.38 107 ALA A CA 1
ATOM 829 C C . ALA A 1 107 ? -8.323 -1.745 6.407 1.00 98.38 107 ALA A C 1
ATOM 831 O O . ALA A 1 107 ? -7.108 -1.707 6.203 1.00 98.38 107 ALA A O 1
ATOM 832 N N . TYR A 1 108 ? -8.838 -1.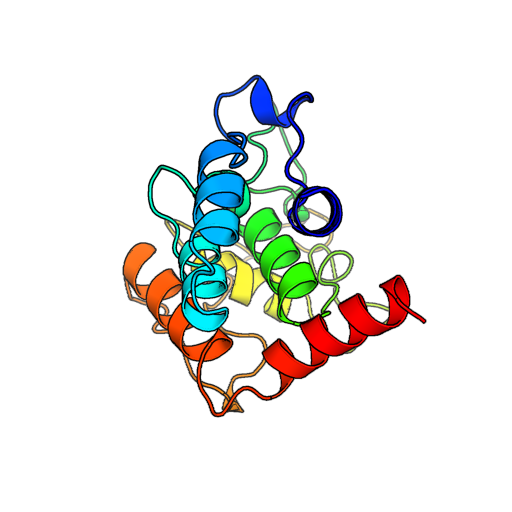904 7.629 1.00 98.50 108 TYR A N 1
ATOM 833 C CA . TYR A 1 108 ? -8.002 -2.037 8.819 1.00 98.50 108 TYR A CA 1
ATOM 834 C C . TYR A 1 108 ? -7.148 -3.298 8.787 1.00 98.50 108 TYR A C 1
ATOM 836 O O . TYR A 1 108 ? -5.982 -3.239 9.153 1.00 98.50 108 TYR A O 1
ATOM 844 N N . GLY A 1 109 ? -7.673 -4.423 8.304 1.00 98.12 109 GLY A N 1
ATOM 845 C CA . GLY A 1 109 ? -6.905 -5.660 8.257 1.00 98.12 109 GLY A CA 1
ATOM 846 C C . GLY A 1 109 ? -5.707 -5.609 7.311 1.00 98.12 109 GLY A C 1
ATOM 847 O O . GLY A 1 109 ? -4.629 -6.090 7.667 1.00 98.12 109 GLY A O 1
ATOM 848 N N . LEU A 1 110 ? -5.858 -4.954 6.154 1.00 98.50 110 LEU A N 1
ATOM 849 C CA . LEU A 1 110 ? -4.733 -4.693 5.257 1.00 98.50 110 LEU A CA 1
ATOM 850 C C . LEU A 1 110 ? -3.789 -3.628 5.836 1.00 98.50 110 LEU A C 1
ATOM 852 O O . LEU A 1 110 ? -2.573 -3.772 5.737 1.00 98.50 110 LEU A O 1
ATOM 856 N N . ALA A 1 111 ? -4.321 -2.585 6.481 1.00 98.25 111 ALA A N 1
ATOM 857 C CA . ALA A 1 111 ? -3.512 -1.568 7.156 1.00 98.25 111 ALA A CA 1
ATOM 858 C C . ALA A 1 111 ? -2.657 -2.170 8.276 1.00 98.25 111 ALA A C 1
ATOM 860 O O . ALA A 1 111 ? -1.495 -1.799 8.430 1.00 98.25 111 ALA A O 1
ATOM 861 N N . SER A 1 112 ? -3.183 -3.159 9.002 1.00 98.06 112 SER A N 1
ATOM 862 C CA . SER A 1 112 ? -2.443 -3.876 10.035 1.00 98.06 112 SER A CA 1
ATOM 863 C C . SER A 1 112 ? -1.213 -4.605 9.494 1.00 98.06 112 SER A C 1
ATOM 865 O O . SER A 1 112 ? -0.323 -4.888 10.276 1.00 98.06 112 SER A O 1
ATOM 867 N N . VAL A 1 113 ? -1.089 -4.891 8.191 1.00 98.19 113 VAL A N 1
ATOM 868 C CA . VAL A 1 113 ? 0.160 -5.441 7.614 1.00 98.19 113 VAL A CA 1
ATOM 869 C C . VAL A 1 113 ? 1.332 -4.462 7.772 1.00 98.19 113 VAL A C 1
ATOM 871 O O . VAL A 1 113 ? 2.471 -4.883 7.956 1.00 98.19 113 VAL A O 1
ATOM 874 N N . TYR A 1 114 ? 1.045 -3.159 7.728 1.00 97.12 114 TYR A N 1
ATOM 875 C CA . TYR A 1 114 ? 2.026 -2.072 7.750 1.00 97.12 114 TYR A CA 1
ATOM 876 C C . TYR A 1 114 ? 2.209 -1.431 9.131 1.00 97.12 114 TYR A C 1
ATOM 878 O O . TYR A 1 114 ? 3.017 -0.515 9.268 1.00 97.12 114 TYR A O 1
ATOM 886 N N . SER A 1 115 ? 1.453 -1.853 10.146 1.00 96.19 115 SER A N 1
ATOM 887 C CA . SER A 1 115 ? 1.516 -1.254 11.479 1.00 96.19 115 SER A CA 1
ATOM 888 C C . SER A 1 115 ? 2.573 -1.917 12.364 1.00 96.19 115 SER A C 1
ATOM 890 O O . SER A 1 115 ? 2.708 -3.139 12.376 1.00 96.19 115 SER A O 1
ATOM 892 N N . GLU A 1 116 ? 3.279 -1.122 13.170 1.00 94.38 116 GLU A N 1
ATOM 893 C CA . GLU A 1 116 ? 4.240 -1.623 14.171 1.00 94.38 116 GLU A CA 1
ATOM 894 C C . GLU A 1 116 ? 3.561 -2.421 15.298 1.00 94.38 116 GLU A C 1
ATOM 896 O O . GLU A 1 116 ? 4.144 -3.343 15.859 1.00 94.38 116 GLU A O 1
ATOM 901 N N . GLY A 1 117 ? 2.300 -2.108 15.601 1.00 94.62 117 GLY A N 1
ATOM 902 C CA . GLY A 1 117 ? 1.504 -2.799 16.612 1.00 94.62 117 GLY A CA 1
ATOM 903 C C . GLY A 1 117 ? 0.024 -2.887 16.238 1.00 94.62 117 GLY A C 1
ATOM 904 O O . GLY A 1 117 ? -0.357 -2.489 15.129 1.00 94.62 117 GLY A O 1
ATOM 905 N N . PRO A 1 118 ? -0.822 -3.411 17.142 1.00 94.50 118 PRO A N 1
ATOM 906 C CA . PRO A 1 118 ? -2.267 -3.444 16.949 1.00 94.50 118 PRO A CA 1
ATOM 907 C C . PRO A 1 118 ? -2.820 -2.043 16.680 1.00 94.50 118 PRO A C 1
ATOM 909 O O . PRO A 1 118 ? -2.444 -1.081 17.349 1.00 94.50 118 PRO A O 1
ATOM 912 N N . ILE A 1 119 ? -3.716 -1.939 15.702 1.00 95.62 119 ILE A N 1
ATOM 913 C CA . ILE A 1 119 ? -4.436 -0.700 15.397 1.00 95.62 119 ILE A CA 1
ATOM 914 C C . ILE A 1 119 ? -5.896 -0.876 15.790 1.00 95.62 119 ILE A C 1
ATOM 916 O O . ILE A 1 119 ? -6.529 -1.856 15.402 1.00 95.62 119 ILE A O 1
ATOM 920 N N . GLU A 1 120 ? -6.432 0.054 16.571 1.00 97.31 120 GLU A N 1
ATOM 921 C CA . GLU A 1 120 ? -7.846 0.043 16.932 1.00 97.31 120 GLU A CA 1
ATOM 922 C C . GLU A 1 120 ? -8.692 0.487 15.734 1.00 97.31 120 GLU A C 1
ATOM 924 O O . GLU A 1 120 ? -8.384 1.484 15.078 1.00 97.31 120 GLU A O 1
ATOM 929 N N . ILE A 1 121 ? -9.755 -0.260 15.439 1.00 98.12 121 ILE A N 1
ATOM 930 C CA . ILE A 1 121 ? -10.727 0.103 14.413 1.00 98.12 121 ILE A CA 1
ATOM 931 C C . ILE A 1 121 ? -11.496 1.326 14.902 1.00 98.12 121 ILE A C 1
ATOM 933 O O . ILE A 1 121 ? -12.081 1.297 15.988 1.00 98.12 121 ILE A O 1
ATOM 937 N N . ALA A 1 122 ? -11.526 2.374 14.081 1.00 97.69 122 ALA A N 1
ATOM 938 C CA . ALA A 1 122 ? -12.311 3.570 14.328 1.00 97.69 122 ALA A CA 1
ATOM 939 C C . ALA A 1 122 ? -13.342 3.763 13.211 1.00 97.69 122 ALA A C 1
ATOM 941 O O . ALA A 1 122 ? -12.989 3.866 12.037 1.00 97.69 122 ALA A O 1
ATOM 942 N N . GLU A 1 123 ? -14.616 3.827 13.584 1.00 97.25 123 GLU A N 1
ATOM 943 C CA . GLU A 1 123 ? -15.711 4.100 12.659 1.00 97.25 123 GLU A CA 1
ATOM 944 C C . GLU A 1 123 ? -16.006 5.600 12.672 1.00 97.25 123 GLU A C 1
ATOM 946 O O . GLU A 1 123 ? -16.405 6.157 13.695 1.00 97.25 123 GLU A O 1
ATOM 951 N N . CYS A 1 124 ? -15.775 6.277 11.546 1.00 95.31 124 CYS A N 1
ATOM 952 C CA . CYS A 1 124 ? -15.897 7.735 11.440 1.00 95.31 124 CYS A CA 1
ATOM 953 C C . CYS A 1 124 ? -15.148 8.474 12.574 1.00 95.31 124 CYS A C 1
ATOM 955 O O . CYS A 1 124 ? -15.728 9.321 13.255 1.00 95.31 124 CYS A O 1
ATOM 957 N N . ASP A 1 125 ? -13.875 8.117 12.791 1.00 94.81 125 ASP A N 1
ATOM 958 C CA . ASP A 1 125 ? -12.998 8.594 13.882 1.00 94.81 125 ASP A CA 1
ATOM 959 C C . ASP A 1 125 ? -13.416 8.211 15.309 1.00 94.81 125 ASP A C 1
ATOM 961 O O . ASP A 1 125 ? -12.762 8.620 16.268 1.00 94.81 125 ASP A O 1
ATOM 965 N N . LYS A 1 126 ? -14.460 7.397 15.486 1.00 96.62 126 LYS A N 1
ATOM 966 C CA . LYS A 1 126 ? -14.867 6.904 16.805 1.00 96.62 126 LYS A CA 1
ATOM 967 C C . LYS A 1 126 ? -14.234 5.538 17.071 1.00 96.62 126 LYS A C 1
ATOM 969 O O . LYS A 1 126 ? -14.565 4.592 16.355 1.00 96.62 126 LYS A O 1
ATOM 974 N N . PRO A 1 127 ? -13.353 5.404 18.079 1.00 96.25 127 PRO A N 1
ATOM 975 C CA . PRO A 1 127 ? -12.777 4.115 18.447 1.00 96.25 127 PRO A CA 1
ATOM 976 C C . PRO A 1 127 ? -13.872 3.112 18.820 1.00 96.25 127 PRO A C 1
ATOM 978 O O . PRO A 1 127 ? -14.839 3.461 19.500 1.00 96.25 127 PRO A O 1
ATOM 981 N N . THR A 1 128 ? -13.735 1.874 18.352 1.00 97.44 128 THR A N 1
ATOM 982 C CA . THR A 1 128 ? -14.754 0.825 18.532 1.00 97.44 128 THR A CA 1
ATO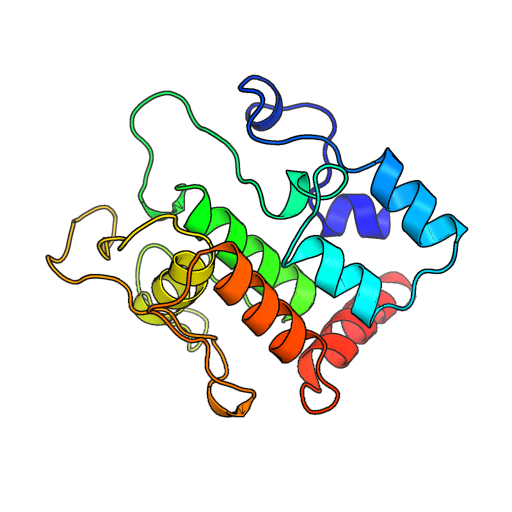M 983 C C . THR A 1 128 ? -14.443 -0.134 19.683 1.00 97.44 128 THR A C 1
ATOM 985 O O . THR A 1 128 ? -15.265 -0.990 19.997 1.00 97.44 128 THR A O 1
ATOM 988 N N . GLY A 1 129 ? -13.255 -0.054 20.292 1.00 97.00 129 GLY A N 1
ATOM 989 C CA . GLY A 1 129 ? -12.745 -1.037 21.251 1.00 97.00 129 GLY A CA 1
ATOM 990 C C . GLY A 1 129 ? -12.224 -2.330 20.611 1.00 97.00 129 GLY A C 1
ATOM 991 O O . GLY A 1 129 ? -11.702 -3.199 21.311 1.00 97.00 129 GLY A O 1
ATOM 992 N N . HIS A 1 130 ? -12.343 -2.484 19.289 1.00 97.25 130 HIS A N 1
ATOM 993 C CA . HIS A 1 130 ? -11.896 -3.670 18.564 1.00 97.25 130 HIS A CA 1
ATOM 994 C C . HIS A 1 130 ? -10.604 -3.404 17.797 1.00 97.25 130 HIS A C 1
ATOM 996 O O . HIS A 1 130 ? -10.488 -2.426 17.064 1.00 97.25 130 HIS A O 1
ATOM 1002 N N . MET A 1 131 ? -9.643 -4.320 17.911 1.00 97.25 131 MET A N 1
ATOM 1003 C CA . MET A 1 131 ? -8.390 -4.248 17.160 1.00 97.25 131 MET A CA 1
ATOM 1004 C C . MET A 1 131 ? -8.555 -4.830 15.754 1.00 97.25 131 MET A C 1
ATOM 1006 O O . MET A 1 131 ? -9.199 -5.865 15.563 1.00 97.25 131 MET A O 1
ATOM 1010 N N . GLY A 1 132 ? -7.931 -4.179 14.773 1.00 95.69 132 GLY A N 1
ATOM 1011 C CA . GLY A 1 132 ? -7.775 -4.694 13.421 1.00 95.69 132 GLY A CA 1
ATOM 1012 C C . GLY A 1 132 ? -6.998 -6.008 13.431 1.00 95.69 132 GLY A C 1
ATOM 1013 O O . GLY A 1 132 ? -5.991 -6.148 14.126 1.00 95.69 132 GLY A O 1
ATOM 1014 N N . GLN A 1 133 ? -7.481 -6.984 12.666 1.00 96.75 133 GLN A N 1
ATOM 1015 C CA . GLN A 1 133 ? -6.802 -8.264 12.485 1.00 96.75 133 GLN A CA 1
ATOM 1016 C C . GLN A 1 133 ? -6.067 -8.256 11.154 1.00 96.75 133 GLN A C 1
ATOM 1018 O O . GLN A 1 133 ? -6.690 -8.017 10.122 1.00 96.75 133 GLN A O 1
ATOM 1023 N N . VAL A 1 134 ? -4.766 -8.549 11.182 1.00 98.19 134 VAL A N 1
ATOM 1024 C CA . VAL A 1 134 ? -3.941 -8.671 9.975 1.00 98.19 134 VAL A CA 1
ATOM 1025 C C . VAL A 1 134 ? -4.590 -9.660 9.014 1.00 98.19 134 VAL A C 1
ATOM 1027 O O . VAL A 1 134 ? -4.774 -10.830 9.347 1.00 98.19 134 VAL A O 1
ATOM 1030 N N . LYS A 1 135 ? -4.929 -9.186 7.816 1.00 95.69 135 LYS A N 1
ATOM 1031 C CA . LYS A 1 135 ? -5.422 -10.033 6.732 1.00 95.69 135 LYS A CA 1
ATOM 1032 C C . LYS A 1 135 ? -5.175 -9.395 5.377 1.00 95.69 135 LYS A C 1
ATOM 1034 O O . LYS A 1 135 ? -5.028 -8.181 5.250 1.00 95.69 135 LYS A O 1
ATOM 1039 N N . PHE A 1 136 ? -5.188 -10.238 4.356 1.00 96.62 136 PHE A N 1
ATOM 1040 C CA . PHE A 1 136 ? -5.301 -9.797 2.978 1.00 96.62 136 PHE A CA 1
ATOM 1041 C C . PHE A 1 136 ? -6.775 -9.737 2.551 1.00 96.62 136 PHE A C 1
ATOM 1043 O O . PHE A 1 136 ? -7.621 -10.412 3.134 1.00 96.62 136 PHE A O 1
ATOM 1050 N N . LEU A 1 137 ? -7.079 -8.938 1.523 1.00 95.81 137 LEU A N 1
ATOM 1051 C CA . LEU A 1 137 ? -8.443 -8.770 0.998 1.00 95.81 137 LEU A CA 1
ATOM 1052 C C . LEU A 1 137 ? -9.003 -10.053 0.364 1.00 95.81 137 LEU A C 1
ATOM 1054 O O . LEU A 1 137 ? -10.214 -10.218 0.285 1.00 95.81 137 LEU A O 1
ATOM 1058 N N . TYR A 1 138 ? -8.119 -10.939 -0.097 1.00 95.31 138 TYR A N 1
ATOM 1059 C CA . TYR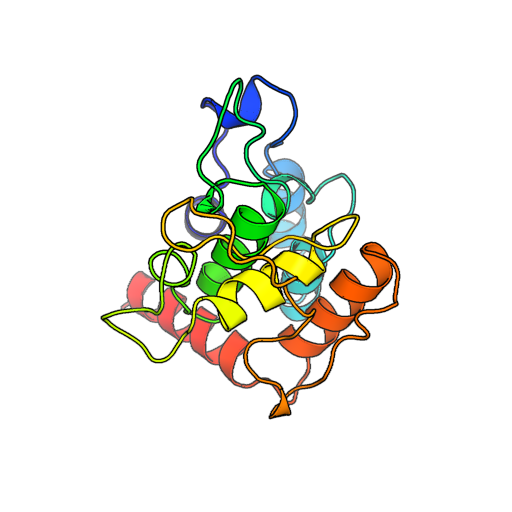 A 1 138 ? -8.453 -12.181 -0.791 1.00 95.31 138 TYR A CA 1
ATOM 1060 C C . TYR A 1 138 ? -7.808 -13.356 -0.053 1.00 95.31 138 TYR A C 1
ATOM 1062 O O . TYR A 1 138 ? -6.718 -13.804 -0.415 1.00 95.31 138 TYR A O 1
ATOM 1070 N N . GLY A 1 139 ? -8.438 -13.814 1.031 1.00 92.12 139 GLY A N 1
ATOM 1071 C CA . GLY A 1 139 ? -7.892 -14.880 1.882 1.00 92.12 139 GLY A CA 1
ATOM 1072 C C . GLY A 1 139 ? -7.646 -16.196 1.135 1.00 92.12 139 GLY A C 1
ATOM 1073 O O . GLY A 1 139 ? -6.760 -16.961 1.505 1.00 92.12 139 GLY A O 1
ATOM 1074 N N . GLU A 1 140 ? -8.366 -16.428 0.036 1.00 93.94 140 GLU A N 1
ATOM 1075 C CA . GLU A 1 140 ? -8.178 -17.567 -0.861 1.00 93.94 140 GLU A CA 1
ATOM 1076 C C . GLU A 1 140 ? -6.836 -17.553 -1.612 1.00 93.94 140 GLU A C 1
ATOM 1078 O O . GLU A 1 140 ? -6.378 -18.599 -2.066 1.00 93.94 140 GLU A O 1
ATOM 1083 N N . LEU A 1 141 ? -6.193 -16.385 -1.742 1.00 95.19 141 LEU A N 1
ATOM 1084 C CA . LEU A 1 141 ? -4.880 -16.245 -2.384 1.00 95.19 141 LEU A CA 1
ATOM 1085 C C . LEU A 1 141 ? -3.718 -16.444 -1.405 1.00 95.19 141 LEU A C 1
ATOM 1087 O O . LEU A 1 141 ? -2.582 -16.637 -1.838 1.00 95.19 141 LEU A O 1
ATOM 1091 N N . GLY A 1 142 ? -3.994 -16.408 -0.103 1.00 94.50 142 GLY A N 1
ATOM 1092 C CA . GLY A 1 142 ? -3.015 -16.631 0.949 1.00 94.50 142 GLY A CA 1
ATOM 1093 C C . GLY A 1 142 ? -3.369 -15.909 2.244 1.00 94.50 142 GLY A C 1
ATOM 1094 O O . GLY A 1 142 ? -4.134 -14.943 2.266 1.00 94.50 142 GLY A O 1
ATOM 1095 N N . MET A 1 143 ? -2.774 -16.384 3.335 1.00 95.12 143 MET A N 1
ATOM 1096 C CA . MET A 1 143 ? -2.905 -15.793 4.665 1.00 95.12 143 MET A CA 1
ATOM 1097 C C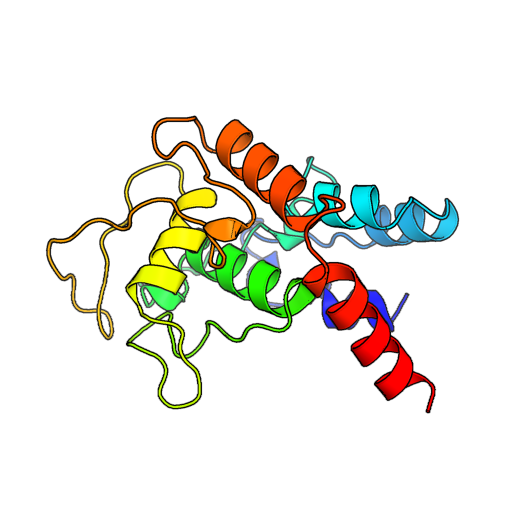 . MET A 1 143 ? -1.596 -15.124 5.080 1.00 95.12 143 MET A C 1
ATOM 1099 O O . MET A 1 143 ? -0.515 -15.558 4.688 1.00 95.12 143 MET A O 1
ATOM 1103 N N . ILE A 1 144 ? -1.712 -14.079 5.895 1.00 98.00 144 ILE A N 1
ATOM 1104 C CA . ILE A 1 144 ? -0.582 -13.364 6.492 1.00 98.00 144 ILE A CA 1
ATOM 1105 C C . ILE A 1 144 ? -0.570 -13.708 7.980 1.00 98.00 144 ILE A C 1
ATOM 1107 O O . ILE A 1 144 ? -1.614 -13.652 8.634 1.00 98.00 144 ILE A O 1
ATOM 1111 N N . ASP A 1 145 ? 0.593 -14.065 8.519 1.00 97.44 145 ASP A N 1
ATOM 1112 C CA . ASP A 1 145 ? 0.746 -14.311 9.948 1.00 97.44 145 ASP A CA 1
ATOM 1113 C C . ASP A 1 145 ? 0.679 -12.985 10.712 1.00 97.44 145 ASP A C 1
ATOM 1115 O O . ASP A 1 145 ? 1.616 -12.186 10.718 1.00 97.44 145 ASP A O 1
ATOM 1119 N N . GLY A 1 146 ? -0.446 -12.754 11.387 1.00 96.31 146 GLY A N 1
ATOM 1120 C CA . GLY A 1 146 ? -0.662 -11.542 12.168 1.00 96.31 146 GLY A CA 1
ATOM 1121 C C . GLY A 1 146 ? 0.241 -11.391 13.393 1.00 96.31 146 GLY A C 1
ATOM 1122 O O . GLY A 1 146 ? 0.289 -10.298 13.951 1.00 96.31 146 GLY A O 1
ATOM 1123 N N . LYS A 1 147 ? 0.944 -12.450 13.817 1.00 96.00 147 LYS A N 1
ATOM 1124 C CA . LYS A 1 147 ? 1.897 -12.409 14.937 1.00 96.00 147 LYS A CA 1
ATOM 1125 C C . LYS A 1 147 ? 3.324 -12.093 14.496 1.00 96.00 147 LYS A C 1
ATOM 1127 O O . LYS A 1 147 ? 4.167 -11.833 15.352 1.00 96.00 147 LYS A O 1
ATOM 1132 N N . ALA A 1 148 ? 3.599 -12.138 13.195 1.00 97.56 148 ALA A N 1
ATOM 1133 C CA . ALA A 1 148 ? 4.918 -11.850 12.665 1.00 97.56 148 ALA A CA 1
ATOM 1134 C C . ALA A 1 148 ? 5.245 -10.350 12.740 1.00 97.56 148 ALA A C 1
ATOM 1136 O O . ALA A 1 148 ? 4.364 -9.488 12.801 1.00 97.56 148 ALA A O 1
ATOM 1137 N N . ASP A 1 149 ? 6.534 -10.025 12.703 1.00 96.75 149 ASP A N 1
ATOM 1138 C CA . ASP A 1 149 ? 6.993 -8.640 12.654 1.00 96.75 149 ASP A CA 1
ATOM 1139 C C . ASP A 1 149 ? 6.522 -7.927 11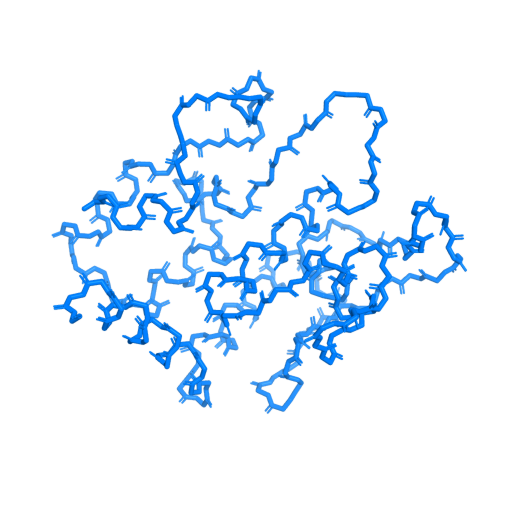.357 1.00 96.75 149 ASP A C 1
ATOM 1141 O O . ASP A 1 149 ? 6.121 -8.579 10.383 1.00 96.75 149 ASP A O 1
ATOM 1145 N N . PRO A 1 150 ? 6.521 -6.579 11.311 1.00 95.19 150 PRO A N 1
ATOM 1146 C CA . PRO A 1 150 ? 6.071 -5.835 10.131 1.00 95.19 150 PRO A CA 1
ATOM 1147 C C . PRO A 1 150 ? 6.811 -6.187 8.831 1.00 95.19 150 PRO A C 1
ATOM 1149 O O . PRO A 1 150 ? 6.199 -6.177 7.763 1.00 95.19 150 PRO A O 1
ATOM 1152 N N . ALA A 1 151 ? 8.113 -6.489 8.876 1.00 96.19 151 ALA A N 1
ATOM 1153 C CA . ALA A 1 151 ? 8.874 -6.820 7.671 1.00 96.19 151 ALA A CA 1
ATOM 1154 C C . ALA A 1 151 ? 8.432 -8.174 7.101 1.00 96.19 151 ALA A C 1
ATOM 1156 O O . ALA A 1 151 ? 8.174 -8.280 5.900 1.00 96.19 151 ALA A O 1
ATOM 1157 N N . THR A 1 152 ? 8.245 -9.172 7.964 1.00 98.31 152 THR A N 1
ATOM 1158 C CA . THR A 1 152 ? 7.728 -10.489 7.577 1.00 98.31 152 THR A CA 1
ATOM 1159 C C . THR A 1 152 ? 6.303 -10.400 7.023 1.00 98.31 152 THR A C 1
ATOM 1161 O O . THR A 1 152 ? 6.013 -10.987 5.979 1.00 98.31 152 THR A O 1
ATOM 1164 N N . ARG A 1 153 ? 5.416 -9.609 7.643 1.00 98.44 153 ARG A N 1
ATOM 1165 C CA . ARG A 1 153 ? 4.041 -9.402 7.146 1.00 98.44 153 ARG A CA 1
ATOM 1166 C C . ARG A 1 153 ? 4.013 -8.749 5.761 1.00 98.44 153 ARG A C 1
ATOM 1168 O O . ARG A 1 153 ? 3.282 -9.206 4.881 1.00 98.44 153 ARG A O 1
ATOM 1175 N N . LYS A 1 154 ? 4.838 -7.719 5.533 1.00 98.38 154 LYS A N 1
ATOM 1176 C CA . LYS A 1 154 ? 4.988 -7.083 4.210 1.00 98.38 154 LYS A CA 1
ATOM 1177 C C . LYS A 1 154 ? 5.550 -8.051 3.171 1.00 98.38 154 LYS A C 1
ATOM 1179 O O . LYS A 1 154 ? 5.091 -8.034 2.031 1.00 98.38 154 LYS A O 1
ATOM 1184 N N . GLN A 1 155 ? 6.504 -8.903 3.552 1.00 98.56 155 GLN A N 1
ATOM 1185 C CA . GLN A 1 155 ? 7.044 -9.928 2.659 1.00 98.56 155 GLN A CA 1
ATOM 1186 C C . GLN A 1 155 ? 5.960 -10.930 2.241 1.00 98.56 155 GLN A C 1
ATOM 1188 O O . GLN A 1 155 ? 5.773 -11.154 1.050 1.00 98.56 155 GLN A O 1
ATOM 1193 N N . GLN A 1 156 ? 5.181 -11.450 3.194 1.00 98.56 156 GLN A N 1
ATOM 1194 C CA . GLN A 1 156 ? 4.060 -12.350 2.904 1.00 98.56 156 GLN A CA 1
ATOM 1195 C C . GLN A 1 156 ? 3.018 -11.689 1.990 1.00 98.56 156 GLN A C 1
ATOM 1197 O O . GLN A 1 156 ? 2.553 -12.308 1.036 1.00 98.56 156 GLN A O 1
ATOM 1202 N N . LEU A 1 157 ? 2.687 -10.413 2.222 1.00 98.62 157 LEU A N 1
ATOM 1203 C CA . LEU A 1 157 ? 1.795 -9.660 1.336 1.00 98.62 157 LEU A CA 1
ATOM 1204 C C . LEU A 1 157 ? 2.370 -9.531 -0.085 1.00 98.62 157 LEU A C 1
ATOM 1206 O O . LEU A 1 157 ? 1.633 -9.694 -1.059 1.00 98.62 157 LEU A O 1
ATOM 1210 N N . ALA A 1 158 ? 3.670 -9.252 -0.215 1.00 98.50 158 ALA A N 1
ATOM 1211 C CA . ALA A 1 158 ? 4.340 -9.157 -1.509 1.00 98.50 158 ALA A CA 1
ATOM 1212 C C . ALA A 1 158 ? 4.288 -10.495 -2.258 1.00 98.50 158 ALA A C 1
ATOM 1214 O O . ALA A 1 158 ? 3.939 -10.517 -3.440 1.00 98.50 158 ALA A O 1
ATOM 1215 N N . ASP A 1 159 ? 4.550 -11.602 -1.565 1.00 98.38 159 ASP A N 1
ATOM 1216 C CA . ASP A 1 159 ? 4.512 -12.950 -2.136 1.00 98.38 159 ASP A CA 1
ATOM 1217 C C . ASP A 1 159 ? 3.095 -13.332 -2.591 1.00 98.38 159 ASP A C 1
ATOM 1219 O O . ASP A 1 159 ? 2.922 -13.869 -3.685 1.00 98.38 159 ASP A O 1
ATOM 1223 N N . ILE A 1 160 ? 2.063 -12.986 -1.812 1.00 98.12 160 ILE A N 1
ATOM 1224 C CA . ILE A 1 160 ? 0.658 -13.226 -2.182 1.00 98.12 160 ILE A CA 1
ATOM 1225 C C . ILE A 1 160 ? 0.267 -12.397 -3.412 1.00 98.12 160 ILE A C 1
ATOM 1227 O O . ILE A 1 160 ? -0.293 -12.928 -4.373 1.00 98.12 160 ILE A O 1
ATOM 1231 N N . ILE A 1 161 ? 0.561 -11.090 -3.415 1.00 98.31 161 ILE A N 1
ATOM 1232 C CA . ILE A 1 161 ? 0.157 -10.200 -4.513 1.00 98.31 161 ILE A CA 1
ATOM 1233 C C . ILE A 1 161 ? 0.885 -10.557 -5.812 1.00 98.31 161 ILE A C 1
ATOM 1235 O O . ILE A 1 161 ? 0.275 -10.500 -6.881 1.00 98.31 161 ILE A O 1
ATOM 1239 N N . THR A 1 162 ? 2.160 -10.928 -5.737 1.00 98.12 162 THR A N 1
ATOM 1240 C CA . THR A 1 162 ? 2.988 -11.234 -6.916 1.00 98.12 162 THR A CA 1
ATOM 1241 C C . THR A 1 162 ? 2.975 -12.716 -7.300 1.00 98.12 162 THR A C 1
ATOM 1243 O O . THR A 1 162 ? 3.513 -13.094 -8.343 1.00 98.12 162 THR A O 1
ATOM 1246 N N . GLY A 1 163 ? 2.323 -13.555 -6.493 1.00 97.12 163 GLY A N 1
ATOM 1247 C CA . GLY A 1 163 ? 2.186 -14.984 -6.716 1.00 97.12 163 GLY A CA 1
ATOM 1248 C C . GLY A 1 163 ? 1.441 -15.320 -8.007 1.00 97.12 163 GLY A C 1
ATOM 1249 O O . GLY A 1 163 ? 0.490 -14.651 -8.411 1.00 97.12 163 GLY A O 1
ATOM 1250 N N . ARG A 1 164 ? 1.839 -16.425 -8.650 1.00 94.75 164 ARG A N 1
ATOM 1251 C CA . ARG A 1 164 ? 1.268 -16.881 -9.935 1.00 94.75 164 ARG A CA 1
ATOM 1252 C C . ARG A 1 164 ? -0.226 -17.213 -9.870 1.00 94.75 164 ARG A C 1
ATOM 1254 O O . ARG A 1 164 ? -0.889 -17.208 -10.901 1.00 94.75 164 ARG A O 1
ATOM 1261 N N . THR A 1 165 ? -0.746 -17.512 -8.683 1.00 93.75 165 THR A N 1
ATOM 1262 C CA . THR A 1 165 ? -2.170 -17.781 -8.437 1.00 93.75 165 THR A CA 1
ATOM 1263 C C . THR A 1 165 ? -3.014 -16.503 -8.419 1.00 93.75 165 THR A C 1
ATOM 1265 O O . THR A 1 165 ? -4.225 -16.572 -8.622 1.00 93.75 165 THR A O 1
ATOM 1268 N N . ASN A 1 166 ? -2.402 -15.325 -8.241 1.00 95.62 166 ASN A N 1
ATOM 1269 C CA . ASN A 1 166 ? -3.108 -14.051 -8.242 1.00 95.62 166 ASN A CA 1
ATOM 1270 C C . ASN A 1 166 ? -3.294 -13.495 -9.665 1.00 95.62 166 ASN A C 1
ATOM 1272 O O . ASN A 1 166 ? -2.495 -12.707 -10.168 1.00 95.62 166 ASN A O 1
ATOM 1276 N N . GLY A 1 167 ? -4.422 -13.822 -10.298 1.00 94.62 167 GLY A N 1
ATOM 1277 C CA . GLY A 1 167 ? -4.794 -13.249 -11.598 1.00 94.62 167 GLY A CA 1
ATOM 1278 C C . GLY A 1 167 ? -5.173 -11.757 -11.568 1.00 94.62 167 GLY A C 1
ATOM 1279 O O . GLY A 1 167 ? -5.317 -11.143 -12.628 1.00 94.62 167 GLY A O 1
ATOM 1280 N N . ARG A 1 168 ? -5.352 -11.144 -10.388 1.00 94.69 168 ARG A N 1
ATOM 1281 C CA . ARG A 1 168 ? -5.816 -9.748 -10.269 1.00 94.69 168 ARG A CA 1
ATOM 1282 C C . ARG A 1 168 ? -4.721 -8.738 -10.576 1.00 94.69 168 ARG A C 1
ATOM 1284 O O . ARG A 1 168 ? -5.015 -7.734 -11.223 1.00 94.69 168 ARG A O 1
ATOM 1291 N N . LEU A 1 169 ? -3.480 -9.007 -10.165 1.00 97.19 169 LEU A N 1
ATOM 1292 C CA . LEU A 1 169 ? -2.337 -8.134 -10.447 1.00 97.19 169 LEU A CA 1
ATOM 1293 C C . LEU A 1 169 ? -2.133 -7.916 -11.962 1.00 97.19 169 LEU A C 1
ATOM 1295 O O . LEU A 1 169 ? -2.196 -6.763 -12.400 1.00 97.19 169 LEU A O 1
ATOM 1299 N N . PRO A 1 170 ? -1.965 -8.970 -12.795 1.00 96.81 170 PRO A N 1
ATOM 1300 C CA . PRO A 1 170 ? -1.801 -8.791 -14.236 1.00 96.81 170 PRO A CA 1
ATOM 1301 C C . PRO A 1 170 ? -3.037 -8.157 -14.887 1.00 96.81 170 PRO A C 1
ATOM 1303 O O . PRO A 1 170 ? -2.896 -7.264 -15.718 1.00 96.81 170 PRO A O 1
ATOM 1306 N N . ARG A 1 171 ? -4.255 -8.541 -14.474 1.00 96.75 171 ARG A N 1
ATOM 1307 C CA . ARG A 1 171 ? -5.494 -7.939 -14.996 1.00 96.75 171 ARG A CA 1
ATOM 1308 C C . ARG A 1 171 ? -5.559 -6.434 -14.722 1.00 96.75 171 ARG A C 1
ATOM 1310 O O . ARG A 1 171 ? -5.916 -5.668 -15.612 1.00 96.75 171 ARG A O 1
ATOM 1317 N N . THR A 1 172 ? -5.190 -6.011 -13.514 1.00 97.12 172 THR A N 1
ATOM 1318 C CA . THR A 1 172 ? -5.200 -4.596 -13.118 1.00 97.12 172 THR A CA 1
ATOM 1319 C C . THR A 1 172 ? -4.249 -3.779 -13.982 1.00 97.12 172 THR A C 1
ATOM 1321 O O . THR A 1 172 ? -4.658 -2.756 -14.531 1.00 97.12 172 THR A O 1
ATOM 1324 N N . ILE A 1 173 ? -2.996 -4.220 -14.139 1.00 96.19 173 ILE A N 1
ATOM 1325 C CA . ILE A 1 173 ? -2.027 -3.447 -14.921 1.00 96.19 173 ILE A CA 1
ATOM 1326 C C . ILE A 1 173 ? -2.374 -3.434 -16.410 1.00 96.19 173 ILE A C 1
ATOM 1328 O O . ILE A 1 173 ? -2.329 -2.371 -17.023 1.00 96.19 173 ILE A O 1
ATOM 1332 N N . VAL A 1 174 ? -2.800 -4.566 -16.980 1.00 96.25 174 VAL A N 1
ATOM 1333 C CA . VAL A 1 174 ? -3.190 -4.645 -18.396 1.00 96.25 174 VAL A CA 1
ATOM 1334 C C . VAL A 1 174 ? -4.361 -3.709 -18.686 1.00 96.25 174 VAL A C 1
ATOM 1336 O O . VAL A 1 174 ? -4.274 -2.921 -19.623 1.00 96.25 174 VAL A O 1
ATOM 1339 N N . ASN A 1 175 ? -5.401 -3.700 -17.845 1.00 96.75 175 ASN A N 1
ATOM 1340 C CA . ASN A 1 175 ? -6.538 -2.791 -18.016 1.00 96.75 175 ASN A CA 1
ATOM 1341 C C . ASN A 1 175 ? -6.119 -1.312 -17.963 1.00 96.75 175 ASN A C 1
ATOM 1343 O O . ASN A 1 175 ? -6.588 -0.510 -18.768 1.00 96.75 175 ASN A O 1
ATOM 1347 N N . ARG A 1 176 ? -5.210 -0.945 -17.048 1.00 95.19 176 ARG A N 1
ATOM 1348 C CA . ARG A 1 176 ? -4.688 0.429 -16.941 1.00 95.19 176 ARG A CA 1
ATOM 1349 C C . ARG A 1 176 ? -3.869 0.837 -18.163 1.00 95.19 176 ARG A C 1
ATOM 1351 O O . ARG A 1 176 ? -3.973 1.975 -18.610 1.00 95.19 176 ARG A O 1
ATOM 1358 N N . LEU A 1 177 ? -3.045 -0.072 -18.685 1.00 93.25 177 LEU A N 1
ATOM 1359 C CA . LEU A 1 177 ? -2.259 0.184 -19.889 1.00 93.25 177 LEU A CA 1
ATOM 1360 C C . LEU A 1 177 ? -3.168 0.287 -21.115 1.00 93.25 177 LEU A C 1
ATOM 1362 O O . LEU A 1 177 ? -3.007 1.222 -21.892 1.00 93.25 177 LEU A O 1
ATOM 1366 N N . TRP A 1 178 ? -4.166 -0.590 -21.256 1.00 95.44 178 TRP A N 1
ATOM 1367 C CA . TRP A 1 178 ? -5.140 -0.492 -22.344 1.00 95.44 178 TRP A CA 1
ATOM 1368 C C . TRP A 1 178 ? -5.879 0.837 -22.341 1.00 95.44 178 TRP A C 1
ATOM 1370 O O . TRP A 1 178 ? -5.871 1.501 -23.364 1.00 95.44 178 TRP A O 1
ATOM 1380 N N . GLN A 1 179 ? -6.407 1.278 -21.197 1.00 94.44 179 GLN A N 1
ATOM 1381 C CA . GLN A 1 179 ? -7.052 2.592 -21.077 1.00 94.44 179 GLN A CA 1
ATOM 1382 C C . GLN A 1 179 ? -6.133 3.755 -21.501 1.00 94.44 179 GLN A C 1
ATOM 1384 O O . GLN A 1 179 ? -6.598 4.836 -21.847 1.00 94.44 179 GLN A O 1
ATOM 1389 N N . ARG A 1 180 ? -4.810 3.580 -21.403 1.00 90.06 180 ARG A N 1
ATOM 1390 C CA . ARG A 1 180 ? -3.843 4.626 -21.747 1.00 90.06 180 ARG A CA 1
ATOM 1391 C C . ARG A 1 180 ? -3.462 4.630 -23.225 1.00 90.06 180 ARG A C 1
ATOM 1393 O O . ARG A 1 180 ? -3.053 5.680 -23.719 1.00 90.06 180 ARG A O 1
ATOM 1400 N N . PHE A 1 181 ? -3.526 3.478 -23.884 1.00 89.62 181 PHE A N 1
ATOM 1401 C CA . PHE A 1 181 ? -3.037 3.287 -25.249 1.00 89.62 181 PHE A CA 1
ATOM 1402 C C . PHE A 1 181 ? -4.143 3.069 -26.285 1.00 89.62 181 PHE A C 1
ATOM 1404 O O . PHE A 1 181 ? -3.845 3.144 -27.475 1.00 89.62 181 PHE A O 1
ATOM 1411 N N . MET A 1 182 ? -5.377 2.799 -25.855 1.00 81.50 182 MET A N 1
ATOM 1412 C CA . MET A 1 182 ? -6.565 2.655 -26.702 1.00 81.50 182 MET A CA 1
ATOM 1413 C C . MET A 1 182 ? -7.629 3.661 -26.285 1.00 81.50 182 MET A C 1
ATOM 1415 O O . MET A 1 182 ? -8.303 4.179 -27.199 1.00 81.50 182 MET A O 1
#

Foldseek 3Di:
DVLCCVLLVQDPDDQQPPVVQADHLVVVVVVCVVVVPPVLVVLLCCLQHDPSNVNSLRARPDPDDDAQCRPSLLSNLQSNCCRQQVDHCSCQCQAQDPPDRHHVLQSQQSSLLQDQDWDFRHHNSHGPPDTRHHAHPCCVLHGAPSPDGSNSSSNRVSCSSSPPPNPRRVVNVVVSVVVVVD

Sequence (182 aa):
MTFWNDLLRNDYKGTGYIDGGRKPITSWLYTALARNVPYDRFVAQLINPGAEAEGFANGILWRGAVNASMVPPMQAAQSVAQVFLGVNLKCASCHDSFINEYTLKDAYGLASVYSEGPIEIAECDKPTGHMGQVKFLYGELGMIDGKADPATRKQQLADIITGRTNGRLPRTIVNRLWQRFM